Protein AF-A0A812R3P5-F1 (afdb_monomer)

pLDDT: mean 82.12, std 12.98, range [46.56, 94.38]

Structure (mmCIF, N/CA/C/O backbone):
data_AF-A0A812R3P5-F1
#
_entry.id   AF-A0A812R3P5-F1
#
loop_
_atom_site.group_PDB
_atom_site.id
_atom_site.type_symbol
_atom_site.label_atom_id
_atom_site.label_alt_id
_atom_site.label_comp_id
_atom_site.label_asym_id
_atom_site.label_entity_id
_atom_site.label_seq_id
_atom_site.pdbx_PDB_ins_code
_atom_site.Cartn_x
_atom_site.Cartn_y
_atom_site.Cartn_z
_atom_site.occupancy
_atom_site.B_iso_or_equiv
_atom_site.auth_seq_id
_atom_site.auth_comp_id
_atom_site.auth_asym_id
_atom_site.auth_atom_id
_atom_site.pdbx_PDB_model_num
ATOM 1 N N . MET A 1 1 ? -55.398 -17.822 48.747 1.00 49.09 1 MET A N 1
ATOM 2 C CA . MET A 1 1 ? -54.140 -18.391 48.204 1.00 49.09 1 MET A CA 1
ATOM 3 C C . MET A 1 1 ? -53.759 -17.864 46.811 1.00 49.09 1 MET A C 1
ATOM 5 O O . MET A 1 1 ? -52.704 -18.222 46.314 1.00 49.09 1 MET A O 1
ATOM 9 N N . THR A 1 2 ? -54.534 -16.976 46.181 1.00 53.78 2 THR A N 1
ATOM 10 C CA . THR A 1 2 ? -54.295 -16.505 44.799 1.00 53.78 2 THR A CA 1
ATOM 11 C C . THR A 1 2 ? -53.357 -15.296 44.675 1.00 53.78 2 THR A C 1
ATOM 13 O O . THR A 1 2 ? -52.821 -15.042 43.602 1.00 53.78 2 THR A O 1
ATOM 16 N N . THR A 1 3 ? -53.101 -14.564 45.762 1.00 54.19 3 THR A N 1
ATOM 17 C CA . THR A 1 3 ? -52.283 -13.338 45.757 1.00 54.19 3 THR A CA 1
ATOM 18 C C . THR A 1 3 ? -50.778 -13.579 45.608 1.00 54.19 3 THR A C 1
ATOM 20 O O . THR A 1 3 ? -50.098 -12.723 45.054 1.00 54.19 3 THR A O 1
ATOM 23 N N . GLY A 1 4 ? -50.254 -14.740 46.025 1.00 54.22 4 GLY A N 1
ATOM 24 C CA . GLY A 1 4 ? -48.823 -15.074 45.904 1.00 54.22 4 GLY A CA 1
ATOM 25 C C . GLY A 1 4 ? -48.373 -15.461 44.487 1.00 54.22 4 GLY A C 1
ATOM 26 O O . GLY A 1 4 ? -47.221 -15.248 44.118 1.00 54.22 4 GLY A O 1
ATOM 27 N N . LEU A 1 5 ? -49.288 -15.983 43.663 1.00 53.91 5 LEU A N 1
ATOM 28 C CA . LEU A 1 5 ? -48.991 -16.387 42.284 1.00 53.91 5 LEU A CA 1
ATOM 29 C C . LEU A 1 5 ? -48.847 -15.165 41.356 1.00 53.91 5 LEU A C 1
ATOM 31 O O . LEU A 1 5 ? -47.996 -15.142 40.470 1.00 53.91 5 LEU A O 1
ATOM 35 N N . ALA A 1 6 ? -49.642 -14.116 41.594 1.00 57.47 6 ALA A N 1
ATOM 36 C CA . ALA A 1 6 ? -49.619 -12.882 40.806 1.00 57.47 6 ALA A CA 1
ATOM 37 C C . ALA A 1 6 ? -48.375 -12.012 41.081 1.00 57.47 6 ALA A C 1
ATOM 39 O O . ALA A 1 6 ? -47.849 -11.377 40.165 1.00 57.47 6 ALA A O 1
ATOM 40 N N . THR A 1 7 ? -47.871 -11.994 42.319 1.00 60.75 7 THR A N 1
ATOM 41 C CA . THR A 1 7 ? -46.606 -11.326 42.674 1.00 60.75 7 THR A CA 1
ATOM 42 C C . THR A 1 7 ? -45.389 -12.096 42.168 1.00 60.75 7 THR A C 1
ATOM 44 O O . THR A 1 7 ? -44.470 -11.475 41.635 1.00 60.75 7 THR A O 1
ATOM 47 N N . SER A 1 8 ? -45.411 -13.432 42.235 1.00 62.03 8 SER A N 1
ATOM 48 C CA . SER A 1 8 ? -44.376 -14.294 41.643 1.00 62.03 8 SER A CA 1
ATOM 49 C C . SER A 1 8 ? -44.275 -14.122 40.117 1.00 62.03 8 SER A C 1
ATOM 51 O O . SER A 1 8 ? -43.178 -13.931 39.592 1.00 62.03 8 SER A O 1
ATOM 53 N N . GLY A 1 9 ? -45.409 -14.084 39.405 1.00 65.62 9 GLY A N 1
ATOM 54 C CA . GLY A 1 9 ? -45.434 -13.871 37.952 1.00 65.62 9 GLY A CA 1
ATOM 55 C C . GLY A 1 9 ? -44.930 -12.488 37.513 1.00 65.62 9 GLY A C 1
ATOM 56 O O . GLY A 1 9 ? -44.263 -12.375 36.486 1.00 65.62 9 GLY A O 1
ATOM 57 N N . ARG A 1 10 ? -45.184 -11.435 38.306 1.00 65.69 10 ARG A N 1
ATOM 58 C CA . ARG A 1 10 ? -44.641 -10.086 38.057 1.00 65.69 10 ARG A CA 1
ATOM 59 C C . ARG A 1 10 ? -43.128 -10.013 38.267 1.00 65.69 10 ARG A C 1
ATOM 61 O O . ARG A 1 10 ? -42.459 -9.386 37.452 1.00 65.69 10 ARG A O 1
ATOM 68 N N . GLY A 1 11 ? -42.592 -10.666 39.302 1.00 74.44 11 GLY A N 1
ATOM 69 C CA . GLY A 1 11 ? -41.142 -10.768 39.517 1.00 74.44 11 GLY A CA 1
ATOM 70 C C . GLY A 1 11 ? -40.442 -11.462 38.345 1.00 74.44 11 GLY A C 1
ATOM 71 O O . GLY A 1 11 ? -39.524 -10.901 37.756 1.00 74.44 11 GLY A O 1
ATOM 72 N N . ALA A 1 12 ? -40.984 -12.603 37.906 1.00 75.94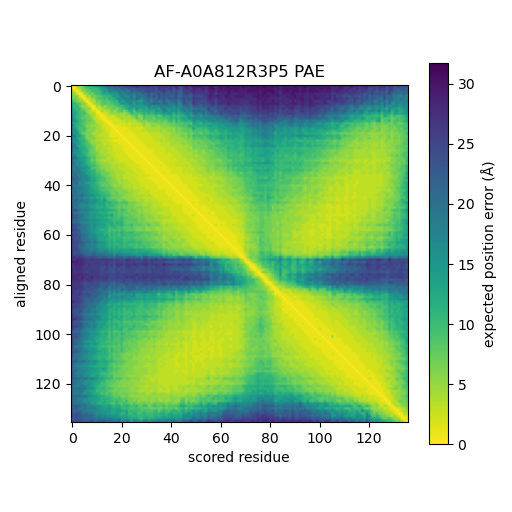 12 ALA A N 1
ATOM 73 C CA . ALA A 1 12 ? -40.460 -13.345 36.758 1.00 75.94 12 ALA A CA 1
ATOM 74 C C . ALA A 1 12 ? -40.486 -12.537 35.443 1.00 75.94 12 ALA A C 1
ATOM 76 O O . ALA A 1 12 ? -39.560 -12.629 34.638 1.00 75.94 12 ALA A O 1
ATOM 77 N N . GLN A 1 13 ? -41.518 -11.712 35.215 1.00 78.44 13 GLN A N 1
ATOM 78 C CA . GLN A 1 13 ? -41.577 -10.826 34.043 1.00 78.44 13 GLN A CA 1
ATOM 79 C C . GLN A 1 13 ? -40.548 -9.687 34.097 1.00 78.44 13 GLN A C 1
ATOM 81 O O . GLN A 1 13 ? -39.970 -9.340 33.063 1.00 78.44 13 GLN A O 1
ATOM 86 N N . VAL A 1 14 ? -40.312 -9.105 35.277 1.00 81.38 14 VAL A N 1
ATOM 87 C CA . VAL A 1 14 ? -39.303 -8.051 35.463 1.00 81.38 14 VAL A CA 1
ATOM 88 C C . VAL A 1 14 ? -37.904 -8.616 35.228 1.00 81.38 14 VAL A C 1
ATOM 90 O O . VAL A 1 14 ? -37.169 -8.049 34.414 1.00 81.38 14 VAL A O 1
ATOM 93 N N . ASP A 1 15 ? -37.586 -9.769 35.816 1.00 84.19 15 ASP A N 1
ATOM 94 C CA . ASP A 1 15 ? -36.296 -10.444 35.629 1.00 84.19 15 ASP A CA 1
ATOM 95 C C . ASP A 1 15 ? -36.062 -10.813 34.160 1.00 84.19 15 ASP A C 1
ATOM 97 O O . ASP A 1 15 ? -35.005 -10.524 33.599 1.00 84.19 15 ASP A O 1
ATOM 101 N N . GLN A 1 16 ? -37.083 -11.338 33.474 1.00 85.69 16 GLN A N 1
ATOM 102 C CA . GLN A 1 16 ? -36.981 -11.649 32.048 1.00 85.69 16 GLN A CA 1
ATOM 103 C C . GLN A 1 16 ? -36.753 -10.394 31.189 1.00 85.69 16 GLN A C 1
ATOM 105 O O . GLN A 1 16 ? -36.021 -10.437 30.198 1.00 85.69 16 GLN A O 1
ATOM 110 N N . SER A 1 17 ? -37.369 -9.262 31.541 1.00 85.69 17 SER A N 1
ATOM 111 C CA . SER A 1 17 ? -37.166 -7.998 30.823 1.00 85.69 17 SER A CA 1
ATOM 112 C C . SER A 1 17 ? -35.766 -7.416 31.041 1.00 85.69 17 SER A C 1
ATOM 114 O O . SER A 1 17 ? -35.198 -6.825 30.118 1.00 85.69 17 SER A O 1
ATOM 116 N N . PHE A 1 18 ? -35.201 -7.611 32.234 1.00 87.44 18 PHE A N 1
ATOM 117 C CA . PHE A 1 18 ? -33.851 -7.183 32.577 1.00 87.44 18 PHE A CA 1
ATOM 118 C C . PHE A 1 18 ? -32.810 -8.052 31.865 1.00 87.44 18 PHE A C 1
ATOM 120 O O . PHE A 1 18 ? -31.925 -7.510 31.202 1.00 87.44 18 PHE A O 1
ATOM 127 N N . GLN A 1 19 ? -32.998 -9.376 31.876 1.00 90.69 19 GLN A N 1
ATOM 128 C CA . GLN A 1 19 ? -32.148 -10.324 31.153 1.00 90.69 19 GLN A CA 1
ATOM 129 C C . GLN A 1 19 ? -32.104 -10.003 29.654 1.00 90.69 19 GLN A C 1
ATOM 131 O O . GLN A 1 19 ? -31.033 -9.835 29.085 1.00 90.69 19 GLN A O 1
ATOM 136 N N . ARG A 1 20 ? -33.263 -9.759 29.023 1.00 88.75 20 ARG A N 1
ATOM 137 C CA . ARG A 1 20 ? -33.322 -9.365 27.601 1.00 88.75 20 ARG A CA 1
ATOM 138 C C . ARG A 1 20 ? -32.561 -8.075 27.295 1.00 88.75 20 ARG A C 1
ATOM 140 O O . ARG A 1 20 ? -32.033 -7.926 26.193 1.00 88.75 20 ARG A O 1
ATOM 147 N N . LYS A 1 21 ? -32.553 -7.108 28.220 1.00 88.44 21 LYS A N 1
ATOM 148 C CA . LYS A 1 21 ? -31.774 -5.872 28.054 1.00 88.44 21 LYS A CA 1
ATOM 149 C C . LYS A 1 21 ? -30.283 -6.168 28.159 1.00 88.44 21 LYS A C 1
ATOM 151 O O . LYS A 1 21 ? -29.547 -5.704 27.295 1.00 88.44 21 LYS A O 1
ATOM 156 N N . HIS A 1 22 ? -29.873 -6.957 29.149 1.00 89.81 22 HIS A N 1
ATOM 157 C CA . HIS A 1 22 ? -28.487 -7.386 29.327 1.00 89.81 22 HIS A CA 1
ATOM 158 C C . HIS A 1 22 ? -27.962 -8.111 28.082 1.00 89.81 22 HIS A C 1
ATOM 160 O O . HIS A 1 22 ? -27.018 -7.639 27.452 1.00 89.81 22 HIS A O 1
ATOM 166 N N . ASP A 1 23 ? -28.663 -9.155 27.636 1.00 90.50 23 ASP A N 1
ATOM 167 C CA . ASP A 1 23 ? -28.291 -9.947 26.458 1.00 90.50 23 ASP A CA 1
ATOM 168 C C . ASP A 1 23 ? -28.195 -9.073 25.193 1.00 90.50 23 ASP A C 1
ATOM 170 O O . ASP A 1 23 ? -27.346 -9.276 24.323 1.00 90.50 23 ASP A O 1
ATOM 174 N N . ARG A 1 24 ? -29.052 -8.048 25.081 1.00 88.25 24 ARG A N 1
ATOM 175 C CA . ARG A 1 24 ? -29.005 -7.087 23.971 1.00 88.25 24 ARG A CA 1
ATOM 176 C C . ARG A 1 24 ? -27.756 -6.204 24.020 1.00 88.25 24 ARG A C 1
ATOM 178 O O . ARG A 1 24 ? -27.250 -5.851 22.952 1.00 88.25 24 ARG A O 1
ATOM 185 N N . TYR A 1 25 ? -27.296 -5.794 25.200 1.00 85.75 25 TYR A N 1
ATOM 186 C CA . TYR A 1 25 ? -26.050 -5.036 25.332 1.00 85.75 25 TYR A CA 1
ATOM 187 C C . TYR A 1 25 ? -24.844 -5.919 25.013 1.00 85.75 25 TYR A C 1
ATOM 189 O O . TYR A 1 25 ? -24.019 -5.511 24.194 1.00 85.75 25 TYR A O 1
ATOM 197 N N . ASP A 1 26 ? -24.811 -7.145 25.532 1.00 89.94 26 ASP A N 1
ATOM 198 C CA . ASP A 1 26 ? -23.741 -8.109 25.249 1.00 89.94 26 ASP A CA 1
ATOM 199 C C . ASP A 1 26 ? -23.624 -8.397 23.752 1.00 89.94 26 ASP A C 1
ATOM 201 O O . ASP A 1 26 ? -22.539 -8.308 23.175 1.00 89.94 26 ASP A O 1
ATOM 205 N N . TYR A 1 27 ? -24.754 -8.626 23.077 1.00 89.69 27 TYR A N 1
ATOM 206 C CA . TYR A 1 27 ? -24.759 -8.867 21.636 1.00 89.69 27 TYR A CA 1
ATOM 207 C C . TYR A 1 27 ? -24.219 -7.671 20.836 1.00 89.69 27 TYR A C 1
ATOM 209 O O . TYR A 1 27 ? -23.513 -7.842 19.839 1.00 89.69 27 TYR A O 1
ATOM 217 N N . LYS A 1 28 ? -24.524 -6.435 21.260 1.00 85.56 28 LYS A N 1
ATOM 218 C CA . LYS A 1 28 ? -23.995 -5.222 20.613 1.00 85.56 28 LYS A CA 1
ATOM 219 C C . LYS A 1 28 ? -22.481 -5.109 20.784 1.00 85.56 28 LYS A C 1
ATOM 221 O O . LYS A 1 28 ? -21.800 -4.821 19.800 1.00 85.56 28 LYS A O 1
ATOM 226 N N . VAL A 1 29 ? -21.973 -5.371 21.989 1.00 87.06 29 VAL A N 1
ATOM 227 C CA . VAL A 1 29 ? -20.534 -5.341 22.289 1.00 87.06 29 VAL A CA 1
ATOM 228 C C . VAL A 1 29 ? -19.800 -6.413 21.486 1.00 87.06 29 VAL A C 1
ATOM 230 O O . VAL A 1 29 ? -18.803 -6.121 20.824 1.00 87.06 29 VAL A O 1
ATOM 233 N N . GLN A 1 30 ? -20.323 -7.639 21.462 1.00 89.81 30 GLN A N 1
ATOM 234 C CA . GLN A 1 30 ? -19.704 -8.742 20.731 1.00 89.81 30 GLN A CA 1
ATOM 235 C C . GLN A 1 30 ? -19.680 -8.482 19.219 1.00 89.81 30 GLN A C 1
ATOM 237 O O . GLN A 1 30 ? -18.661 -8.703 18.564 1.00 89.81 30 GLN A O 1
ATOM 242 N N . ARG A 1 31 ? -20.764 -7.923 18.666 1.00 87.94 31 ARG A N 1
ATOM 243 C CA . ARG A 1 31 ? -20.824 -7.508 17.257 1.00 87.94 31 ARG A CA 1
ATOM 244 C C . ARG A 1 31 ? -19.788 -6.432 16.924 1.00 87.94 31 ARG A C 1
ATOM 246 O O . ARG A 1 31 ? -19.200 -6.467 15.846 1.00 87.94 31 ARG A O 1
ATOM 253 N N . GLN A 1 32 ? -19.577 -5.472 17.821 1.00 84.88 32 GLN A N 1
ATOM 254 C CA . GLN A 1 32 ? -18.572 -4.420 17.640 1.00 84.88 32 GLN A CA 1
ATOM 255 C C . GLN A 1 32 ? -17.150 -4.977 17.701 1.00 84.88 32 GLN A C 1
ATOM 257 O O . GLN A 1 32 ? -16.318 -4.570 16.891 1.00 84.88 32 GLN A O 1
ATOM 262 N N . SER A 1 33 ? -16.882 -5.921 18.610 1.00 87.38 33 SER A N 1
ATOM 263 C CA . SER A 1 33 ? -15.593 -6.619 18.674 1.00 87.38 33 SER A CA 1
ATOM 264 C C . SER A 1 33 ? -15.290 -7.317 17.351 1.00 87.38 33 SER A C 1
ATOM 266 O O . SER A 1 33 ? -14.272 -7.014 16.736 1.00 87.38 33 SER A O 1
ATOM 268 N N . LEU A 1 34 ? -16.223 -8.144 16.861 1.00 90.06 34 LEU A N 1
ATOM 269 C CA . LEU A 1 34 ? -16.057 -8.858 15.590 1.00 90.06 34 LEU A CA 1
ATOM 270 C C . LEU A 1 34 ? -15.764 -7.897 14.433 1.00 90.06 34 LEU A C 1
ATOM 272 O O . LEU A 1 34 ? -14.852 -8.112 13.646 1.00 90.06 34 LEU A O 1
ATOM 276 N N . HIS A 1 35 ? -16.501 -6.787 14.357 1.00 87.56 35 HIS A N 1
ATOM 277 C CA . HIS A 1 35 ? -16.328 -5.832 13.266 1.00 87.56 35 HIS A CA 1
ATOM 278 C C . HIS A 1 35 ? -14.957 -5.135 13.281 1.00 87.56 35 HIS A C 1
ATOM 280 O O . HIS A 1 35 ? -14.425 -4.773 12.230 1.00 87.56 35 HIS A O 1
ATOM 286 N N . ARG A 1 36 ? -14.372 -4.921 14.466 1.00 87.56 36 ARG A N 1
ATOM 287 C CA . ARG A 1 36 ? -13.021 -4.352 14.596 1.00 87.56 36 ARG A CA 1
ATOM 288 C C . ARG A 1 36 ? -11.951 -5.335 14.136 1.00 87.56 36 ARG A C 1
ATOM 290 O O . ARG A 1 36 ? -10.970 -4.890 13.534 1.00 87.56 36 ARG A O 1
ATOM 297 N N . ASP A 1 37 ? -12.158 -6.614 14.415 1.00 91.06 37 ASP A N 1
ATOM 298 C CA . ASP A 1 37 ? -11.256 -7.691 14.019 1.00 91.06 37 ASP A CA 1
ATOM 299 C C . ASP A 1 37 ? -11.322 -7.913 12.501 1.00 91.06 37 ASP A C 1
ATOM 301 O O . ASP A 1 37 ? -10.281 -7.918 11.848 1.00 91.06 37 ASP A O 1
ATOM 305 N N . ASP A 1 38 ? -12.517 -7.908 11.904 1.00 92.62 38 ASP A N 1
ATOM 306 C CA . ASP A 1 38 ? -12.686 -7.979 10.443 1.00 92.62 38 ASP A CA 1
ATOM 307 C C . ASP A 1 38 ? -11.974 -6.822 9.721 1.00 92.62 38 ASP A C 1
ATOM 309 O O . ASP A 1 38 ? 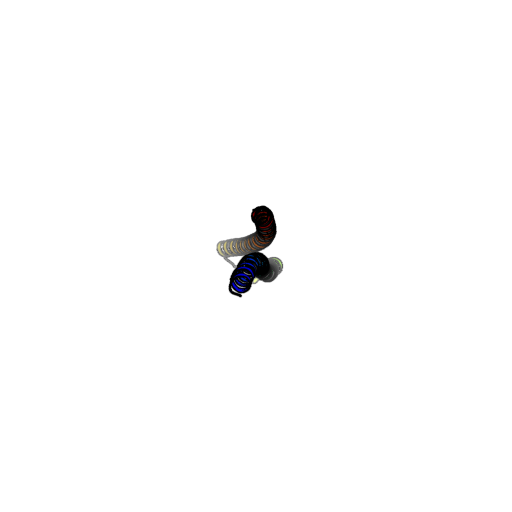-11.284 -7.010 8.717 1.00 92.62 38 ASP A O 1
ATOM 313 N N . LEU A 1 39 ? -12.105 -5.594 10.237 1.00 90.12 39 LEU A N 1
ATOM 314 C CA . LEU A 1 39 ? -11.406 -4.432 9.678 1.00 90.12 39 LEU A CA 1
ATOM 315 C C . LEU A 1 39 ? -9.888 -4.558 9.807 1.00 90.12 39 LEU A C 1
ATOM 317 O O . LEU A 1 39 ? -9.162 -4.101 8.925 1.00 90.12 39 LEU A O 1
ATOM 321 N N . ALA A 1 40 ? -9.404 -5.134 10.909 1.00 89.88 40 ALA A N 1
ATOM 322 C CA . ALA A 1 40 ? -7.986 -5.400 11.103 1.00 89.88 40 ALA A CA 1
ATOM 323 C C . ALA A 1 40 ? -7.455 -6.376 10.055 1.00 89.88 40 ALA A C 1
ATOM 325 O O . ALA A 1 40 ? -6.422 -6.105 9.443 1.00 89.88 40 ALA A O 1
ATOM 326 N N . ASP A 1 41 ? -8.190 -7.458 9.836 1.00 93.69 41 ASP A N 1
ATOM 327 C CA . ASP A 1 41 ? -7.796 -8.523 8.929 1.00 93.69 41 ASP A CA 1
ATOM 328 C C . ASP A 1 41 ? -7.806 -8.053 7.467 1.00 93.69 41 ASP A C 1
ATOM 330 O O . ASP A 1 41 ? -6.814 -8.194 6.753 1.00 93.69 41 ASP A O 1
ATOM 334 N N . LEU A 1 42 ? -8.858 -7.342 7.039 1.00 91.75 42 LEU A N 1
ATOM 335 C CA . LEU A 1 42 ? -8.937 -6.752 5.694 1.00 91.75 42 LEU A CA 1
ATOM 336 C C . LEU A 1 42 ? -7.770 -5.796 5.397 1.00 91.75 42 LEU A C 1
ATOM 338 O O . LEU A 1 42 ? -7.214 -5.786 4.291 1.00 91.75 42 LEU A O 1
ATOM 342 N N . MET A 1 43 ? -7.392 -4.985 6.386 1.00 90.88 43 MET A N 1
ATOM 343 C CA . MET A 1 43 ? -6.255 -4.071 6.286 1.00 90.88 43 MET A CA 1
ATOM 344 C C . MET A 1 43 ? -4.938 -4.833 6.167 1.00 90.88 43 MET A C 1
ATOM 346 O O . MET A 1 43 ? -4.138 -4.550 5.276 1.00 90.88 43 MET A O 1
ATOM 350 N N . GLN A 1 44 ? -4.725 -5.820 7.036 1.00 91.75 44 GLN A N 1
ATOM 351 C CA . GLN A 1 44 ? -3.507 -6.619 7.056 1.00 91.75 44 GLN A CA 1
ATOM 352 C C . GLN A 1 44 ? -3.342 -7.431 5.767 1.00 91.75 44 GLN A C 1
ATOM 354 O O . GLN A 1 44 ? -2.243 -7.483 5.213 1.00 91.75 44 GLN A O 1
ATOM 359 N N . LEU A 1 45 ? -4.434 -7.976 5.230 1.00 93.75 45 LEU A N 1
ATOM 360 C CA . LEU A 1 45 ? -4.444 -8.669 3.945 1.00 93.75 45 LEU A CA 1
ATOM 361 C C . LEU A 1 45 ? -4.064 -7.739 2.784 1.00 93.75 45 LEU A C 1
ATOM 363 O O . LEU A 1 45 ? -3.340 -8.142 1.870 1.00 93.75 45 LEU A O 1
ATOM 367 N N . THR A 1 46 ? -4.544 -6.494 2.814 1.00 92.06 46 THR A N 1
ATOM 368 C CA . THR A 1 46 ? -4.229 -5.494 1.784 1.00 92.06 46 THR A CA 1
ATOM 369 C C . THR A 1 46 ? -2.763 -5.077 1.858 1.00 92.06 46 THR A C 1
ATOM 371 O O . THR A 1 46 ? -2.082 -5.078 0.833 1.00 92.06 46 THR A O 1
ATOM 374 N N . ILE A 1 47 ? -2.260 -4.780 3.060 1.00 93.12 47 ILE A N 1
ATOM 375 C CA . ILE A 1 47 ? -0.857 -4.410 3.291 1.00 93.12 47 ILE A CA 1
ATOM 376 C C . ILE A 1 47 ? 0.067 -5.551 2.858 1.00 93.12 47 ILE A C 1
ATOM 378 O O . ILE A 1 47 ? 0.962 -5.328 2.049 1.00 93.12 47 ILE A O 1
ATOM 382 N N . GLY A 1 48 ? -0.214 -6.786 3.285 1.00 92.38 48 GLY A N 1
ATOM 383 C CA . GLY A 1 48 ? 0.601 -7.946 2.915 1.00 92.38 48 GLY A CA 1
ATOM 384 C C . GLY A 1 48 ? 0.667 -8.180 1.403 1.00 92.38 48 GLY A C 1
ATOM 385 O O . GLY A 1 48 ? 1.707 -8.569 0.874 1.00 92.38 48 GLY A O 1
ATOM 386 N N . ARG A 1 49 ? -0.416 -7.889 0.672 1.00 92.19 49 ARG A N 1
ATOM 387 C CA . ARG A 1 49 ? -0.419 -7.979 -0.795 1.00 92.19 49 ARG A CA 1
ATOM 388 C C . ARG A 1 49 ? 0.370 -6.848 -1.454 1.00 92.19 49 ARG A C 1
ATOM 390 O O . ARG A 1 49 ? 1.081 -7.099 -2.423 1.00 92.19 49 ARG A O 1
ATOM 397 N N . MET A 1 50 ? 0.261 -5.626 -0.938 1.00 93.19 50 MET A N 1
ATOM 398 C CA . MET A 1 50 ? 1.018 -4.480 -1.454 1.00 93.19 50 MET A CA 1
ATOM 399 C C . MET A 1 50 ? 2.521 -4.624 -1.205 1.00 93.19 50 MET A C 1
ATOM 401 O O . MET A 1 50 ? 3.313 -4.290 -2.086 1.00 93.19 50 MET A O 1
ATOM 405 N N . ASP A 1 51 ? 2.918 -5.208 -0.076 1.00 92.12 51 ASP A N 1
ATOM 406 C CA . ASP A 1 51 ? 4.322 -5.513 0.213 1.00 92.12 51 ASP A CA 1
ATOM 407 C C . ASP A 1 51 ? 4.899 -6.545 -0.765 1.00 92.12 51 ASP A C 1
ATOM 409 O O . ASP A 1 51 ? 6.027 -6.386 -1.234 1.00 92.12 51 ASP A 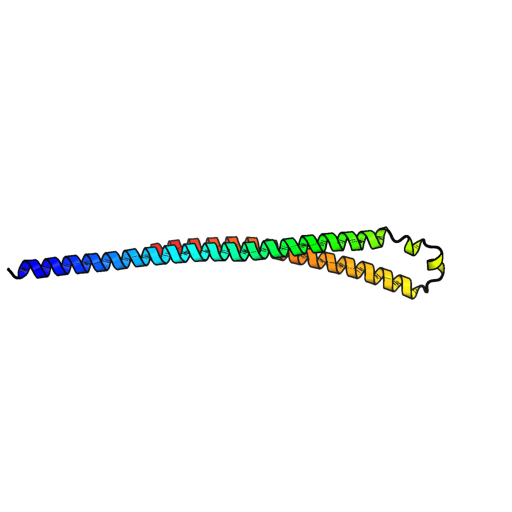O 1
ATOM 413 N N . MET A 1 52 ? 4.112 -7.550 -1.166 1.00 92.56 52 MET A N 1
ATOM 414 C CA . MET A 1 52 ? 4.518 -8.487 -2.220 1.00 92.56 52 MET A CA 1
ATOM 415 C C . MET A 1 52 ? 4.727 -7.789 -3.569 1.00 92.56 52 MET A C 1
ATOM 417 O O . MET A 1 52 ? 5.702 -8.084 -4.262 1.00 92.56 52 MET A O 1
ATOM 421 N N . TYR A 1 53 ? 3.864 -6.837 -3.940 1.00 92.56 53 TYR A N 1
ATOM 422 C CA . TYR A 1 53 ? 4.065 -6.050 -5.163 1.00 92.56 53 TYR A CA 1
ATOM 423 C C . TYR A 1 53 ? 5.311 -5.167 -5.087 1.00 92.56 53 TYR A C 1
ATOM 425 O O . TYR A 1 53 ? 6.038 -5.073 -6.074 1.00 92.56 53 TYR A O 1
ATOM 433 N N . ASN A 1 54 ? 5.601 -4.579 -3.925 1.00 92.81 54 ASN A N 1
ATOM 434 C CA . ASN A 1 54 ? 6.838 -3.829 -3.712 1.00 92.81 54 ASN A CA 1
ATOM 435 C C . ASN A 1 54 ? 8.076 -4.726 -3.825 1.00 92.81 54 ASN A C 1
ATOM 437 O O . ASN A 1 54 ? 9.049 -4.334 -4.463 1.00 92.81 54 ASN A O 1
ATOM 441 N N . LEU A 1 55 ? 8.043 -5.941 -3.271 1.00 94.06 55 LEU A N 1
ATOM 442 C CA . LEU A 1 55 ? 9.157 -6.887 -3.363 1.00 94.06 55 LEU A CA 1
ATOM 443 C C . LEU A 1 55 ? 9.414 -7.320 -4.812 1.00 94.06 55 LEU A C 1
ATOM 445 O O . LEU A 1 55 ? 10.544 -7.235 -5.295 1.00 94.06 55 LEU A O 1
ATOM 449 N N . VAL A 1 56 ? 8.368 -7.746 -5.525 1.00 94.19 56 VAL A N 1
ATOM 450 C CA . VAL A 1 56 ? 8.487 -8.166 -6.931 1.00 94.19 56 VAL A CA 1
ATOM 451 C C . VAL A 1 56 ? 8.896 -6.989 -7.817 1.00 94.19 56 VAL A C 1
ATOM 453 O O . VAL A 1 56 ? 9.763 -7.138 -8.676 1.00 94.19 56 VAL A O 1
ATOM 456 N N . GLY A 1 57 ? 8.322 -5.807 -7.583 1.00 92.19 57 GLY A N 1
ATOM 457 C CA . GLY A 1 57 ? 8.670 -4.588 -8.305 1.00 92.19 57 GLY A CA 1
ATOM 458 C C . GLY A 1 57 ? 10.121 -4.160 -8.077 1.00 92.19 57 GLY A C 1
ATOM 459 O O . GLY A 1 57 ? 10.791 -3.781 -9.035 1.00 92.19 57 GLY A O 1
ATOM 460 N N . ALA A 1 58 ? 10.640 -4.290 -6.851 1.00 92.38 58 ALA A N 1
ATOM 461 C CA . ALA A 1 58 ? 12.033 -3.983 -6.536 1.00 92.38 58 ALA A CA 1
ATOM 462 C C . ALA A 1 58 ? 12.997 -4.956 -7.230 1.00 92.38 58 ALA A C 1
ATOM 464 O O . ALA A 1 58 ? 13.976 -4.512 -7.824 1.00 92.38 58 ALA A O 1
ATOM 465 N N . LEU A 1 59 ? 12.690 -6.259 -7.237 1.00 94.12 59 LEU A N 1
ATOM 466 C CA . LEU A 1 59 ? 13.489 -7.262 -7.952 1.00 94.12 59 LEU A CA 1
ATOM 467 C C . LEU A 1 59 ? 13.516 -7.005 -9.464 1.00 94.12 59 LEU A C 1
ATOM 469 O O . LEU A 1 59 ? 14.589 -7.005 -10.068 1.00 94.12 59 LEU A O 1
ATOM 473 N N . LEU A 1 60 ? 12.355 -6.740 -10.076 1.00 92.19 60 LEU A N 1
ATOM 474 C CA . LEU A 1 60 ? 12.281 -6.401 -11.501 1.00 92.19 60 LEU A CA 1
ATOM 475 C C . LEU A 1 60 ? 13.056 -5.119 -11.820 1.00 92.19 60 LEU A C 1
ATOM 477 O O . LEU A 1 60 ? 13.732 -5.060 -12.845 1.00 92.19 60 LEU A O 1
ATOM 481 N N . LEU A 1 61 ? 12.987 -4.112 -10.945 1.00 92.00 61 LEU A N 1
ATOM 482 C CA . LEU A 1 61 ? 13.745 -2.873 -11.096 1.00 92.00 61 LEU A CA 1
ATOM 483 C C . LEU A 1 61 ? 15.253 -3.140 -11.047 1.00 92.00 61 LEU A C 1
ATOM 485 O O . LEU A 1 61 ? 15.986 -2.615 -11.881 1.00 92.00 61 LEU A O 1
ATOM 489 N N . THR A 1 62 ? 15.723 -3.980 -10.121 1.00 90.62 62 THR A N 1
ATOM 490 C CA . THR A 1 62 ? 17.138 -4.365 -10.046 1.00 90.62 62 THR A CA 1
ATOM 491 C C . THR A 1 62 ? 17.585 -5.110 -11.302 1.00 90.62 62 THR A C 1
ATOM 493 O O . THR A 1 62 ? 18.648 -4.794 -11.831 1.00 90.62 62 THR A O 1
ATOM 496 N N . PHE A 1 63 ? 16.781 -6.035 -11.835 1.00 88.06 63 PHE A N 1
ATOM 497 C CA . PHE A 1 63 ? 17.104 -6.707 -13.099 1.00 88.06 63 PHE A CA 1
ATOM 498 C C . PHE A 1 63 ? 17.113 -5.745 -14.291 1.00 88.06 63 PHE A C 1
ATOM 500 O O . PHE A 1 63 ? 18.030 -5.805 -15.109 1.00 88.06 63 PHE A O 1
ATOM 507 N N . ALA A 1 64 ? 16.148 -4.824 -14.373 1.00 87.75 64 ALA A N 1
ATOM 508 C CA . ALA A 1 64 ? 16.107 -3.806 -15.420 1.00 87.75 64 ALA A CA 1
ATOM 509 C C . ALA A 1 64 ? 17.320 -2.863 -15.347 1.00 87.75 64 ALA A C 1
ATOM 511 O O . ALA A 1 64 ? 17.923 -2.551 -16.373 1.00 87.75 64 ALA A O 1
ATOM 512 N N . LEU A 1 65 ? 17.725 -2.456 -14.140 1.00 87.12 65 LEU A N 1
ATOM 513 C CA . LEU A 1 65 ? 18.925 -1.647 -13.926 1.00 87.12 65 LEU A CA 1
ATOM 514 C C . LEU A 1 65 ? 20.195 -2.416 -14.282 1.00 87.12 65 LEU A C 1
ATOM 516 O O . LEU A 1 65 ? 21.033 -1.868 -14.989 1.00 87.12 65 LEU A O 1
ATOM 520 N N . GLN A 1 66 ? 20.315 -3.677 -13.861 1.00 86.94 66 GLN A N 1
ATOM 521 C CA . GLN A 1 66 ? 21.453 -4.529 -14.206 1.00 86.94 66 GLN A CA 1
ATOM 522 C C . GLN A 1 66 ? 21.576 -4.713 -15.720 1.00 86.94 66 GLN A C 1
ATOM 524 O O . GLN A 1 66 ? 22.685 -4.713 -16.245 1.00 86.94 66 GLN A O 1
ATOM 529 N N . TRP A 1 67 ? 20.455 -4.847 -16.430 1.00 81.69 67 TRP A N 1
ATOM 530 C CA . TRP A 1 67 ? 20.435 -4.949 -17.888 1.00 81.69 67 TRP A CA 1
ATOM 531 C C . TRP A 1 67 ? 20.930 -3.665 -18.570 1.00 81.69 67 TRP A C 1
ATOM 533 O O . TRP A 1 67 ? 21.648 -3.731 -19.565 1.00 81.69 67 TRP A O 1
ATOM 543 N N . ILE A 1 68 ? 20.585 -2.498 -18.016 1.00 80.12 68 ILE A N 1
ATOM 544 C CA . ILE A 1 68 ? 21.041 -1.192 -18.516 1.00 80.12 68 ILE A CA 1
ATOM 545 C C . ILE A 1 68 ? 22.521 -0.954 -18.188 1.00 80.12 68 ILE A C 1
ATOM 547 O O . ILE A 1 68 ? 23.247 -0.436 -19.025 1.00 80.12 68 ILE A O 1
ATOM 551 N N . THR A 1 69 ? 22.993 -1.312 -16.992 1.00 77.75 69 THR A N 1
ATOM 552 C CA . THR A 1 69 ? 24.388 -1.072 -16.576 1.00 77.75 69 THR A CA 1
ATOM 553 C C . THR A 1 69 ? 25.361 -2.103 -17.136 1.00 77.75 69 THR A C 1
ATOM 555 O O . THR A 1 69 ? 26.500 -1.761 -17.437 1.00 77.75 69 THR A O 1
ATOM 558 N N . SER A 1 70 ? 24.913 -3.347 -17.326 1.00 70.62 70 SER A N 1
ATOM 559 C CA . SER A 1 70 ? 25.690 -4.421 -17.964 1.00 70.62 70 SER A CA 1
ATOM 560 C C . SER A 1 70 ? 25.593 -4.372 -19.485 1.00 70.62 70 SER A C 1
ATOM 562 O O . SER A 1 70 ? 25.886 -5.371 -20.141 1.00 70.62 70 SER A O 1
ATOM 564 N N . SER A 1 71 ? 25.155 -3.248 -20.064 1.00 60.16 71 SER A N 1
ATOM 565 C CA . SER A 1 71 ? 25.056 -3.076 -21.508 1.00 60.16 71 SER A CA 1
ATOM 566 C C . SER A 1 71 ? 26.445 -2.909 -22.134 1.00 60.16 71 SER A C 1
ATOM 568 O O . SER A 1 71 ? 26.750 -1.910 -22.785 1.00 60.16 71 SER A O 1
ATOM 570 N N . ASP A 1 72 ? 27.251 -3.957 -22.027 1.00 54.97 72 ASP A N 1
ATOM 571 C CA . ASP A 1 72 ? 28.334 -4.264 -22.952 1.00 54.97 72 ASP A CA 1
ATOM 572 C C . ASP A 1 72 ? 27.787 -4.386 -24.390 1.00 54.97 72 ASP A C 1
ATOM 574 O O . ASP A 1 72 ? 28.531 -4.327 -25.349 1.00 54.97 72 ASP A O 1
ATOM 578 N N . ILE A 1 73 ? 26.459 -4.450 -24.564 1.00 56.62 73 ILE A N 1
ATOM 579 C CA . ILE A 1 73 ? 25.744 -4.292 -25.837 1.00 56.62 73 ILE A CA 1
ATOM 580 C C . ILE A 1 73 ? 26.126 -2.986 -26.553 1.00 56.62 73 ILE A C 1
ATOM 582 O O . ILE A 1 73 ? 26.280 -3.004 -27.762 1.00 56.62 73 ILE A O 1
ATOM 586 N N . ILE A 1 74 ? 26.317 -1.853 -25.867 1.00 56.91 74 ILE A N 1
ATOM 587 C CA . ILE A 1 74 ? 26.697 -0.598 -26.555 1.00 56.91 74 ILE A CA 1
ATOM 588 C C . ILE A 1 74 ? 28.200 -0.583 -26.893 1.00 56.91 74 ILE A C 1
ATOM 590 O O . ILE A 1 74 ? 28.611 0.046 -27.867 1.00 56.91 74 ILE A O 1
ATOM 594 N N . ALA A 1 75 ? 29.016 -1.290 -26.105 1.00 57.78 75 ALA A N 1
ATOM 595 C CA . ALA A 1 75 ? 30.461 -1.411 -26.298 1.00 57.78 75 ALA A CA 1
ATOM 596 C C . ALA A 1 75 ? 30.859 -2.587 -27.214 1.00 57.78 75 ALA A C 1
ATOM 598 O O . ALA A 1 75 ? 32.001 -2.648 -27.674 1.00 57.78 75 ALA A O 1
ATOM 599 N N . ALA A 1 76 ? 29.927 -3.499 -27.508 1.00 63.22 76 ALA A N 1
ATOM 600 C CA . ALA A 1 76 ? 30.163 -4.671 -28.328 1.00 63.22 76 ALA A CA 1
ATOM 601 C C . ALA A 1 76 ? 30.489 -4.246 -29.770 1.00 63.22 76 ALA A C 1
ATOM 603 O O . ALA A 1 76 ? 29.764 -3.436 -30.361 1.00 63.22 76 ALA A O 1
ATOM 604 N N . PRO A 1 77 ? 31.552 -4.807 -30.375 1.00 57.97 77 PRO A N 1
ATOM 605 C CA . PRO A 1 77 ? 32.005 -4.425 -31.713 1.00 57.97 77 PRO A CA 1
ATOM 606 C C . PRO A 1 77 ? 30.927 -4.590 -32.800 1.00 57.97 77 PRO A C 1
ATOM 608 O O . PRO A 1 77 ? 30.940 -3.844 -33.779 1.00 57.97 77 PRO A O 1
ATOM 611 N N . ASP A 1 78 ? 29.946 -5.472 -32.590 1.00 59.88 78 ASP A N 1
ATOM 612 C CA . ASP A 1 78 ? 28.833 -5.731 -33.515 1.00 59.88 78 ASP A CA 1
ATOM 613 C C . ASP A 1 78 ? 27.773 -4.610 -33.549 1.00 59.88 78 ASP A C 1
ATOM 615 O O . ASP A 1 78 ? 27.036 -4.467 -34.529 1.00 59.88 78 ASP A O 1
ATOM 619 N N . VAL A 1 79 ? 27.703 -3.766 -32.513 1.00 59.19 79 VAL A N 1
ATOM 620 C CA . VAL A 1 79 ? 26.682 -2.706 -32.379 1.00 59.19 79 VAL A CA 1
ATOM 621 C C . VAL A 1 79 ? 27.080 -1.405 -33.078 1.00 59.19 79 VAL A C 1
ATOM 623 O O . VAL A 1 79 ? 26.227 -0.574 -33.394 1.00 59.19 79 VAL A O 1
ATOM 626 N N . LYS A 1 80 ? 28.351 -1.270 -33.481 1.00 58.94 80 LYS A N 1
ATOM 627 C CA . LYS A 1 80 ? 28.825 -0.170 -34.341 1.00 58.94 80 LYS A CA 1
ATOM 628 C C . LYS A 1 80 ? 28.120 -0.130 -35.709 1.00 58.94 80 LYS A C 1
ATOM 630 O O . LYS A 1 80 ? 28.151 0.897 -36.385 1.00 58.94 80 LYS A O 1
ATOM 635 N N . HIS A 1 81 ? 27.482 -1.229 -36.118 1.00 64.44 81 HIS A N 1
ATOM 636 C CA . HIS A 1 81 ? 26.726 -1.337 -37.368 1.00 64.44 81 HIS A CA 1
ATOM 637 C C . HIS A 1 81 ? 25.217 -1.116 -37.213 1.00 64.44 81 HIS A C 1
ATOM 639 O O . HIS A 1 81 ? 24.488 -1.196 -38.203 1.00 64.44 81 HIS A O 1
ATOM 645 N N . TRP A 1 82 ? 24.720 -0.838 -36.005 1.00 69.69 82 TRP A N 1
ATOM 646 C CA . TRP A 1 82 ? 23.289 -0.629 -35.811 1.00 69.69 82 TRP A CA 1
ATOM 647 C C . TRP A 1 82 ? 22.853 0.744 -36.331 1.00 69.69 82 TRP A C 1
ATOM 649 O O . TRP A 1 82 ? 23.511 1.751 -36.060 1.00 69.69 82 TRP A O 1
ATOM 659 N N . PRO A 1 83 ? 21.721 0.824 -37.053 1.00 80.19 83 PRO A N 1
ATOM 660 C CA . PRO A 1 83 ? 21.145 2.101 -37.440 1.00 80.19 83 PRO A CA 1
ATOM 661 C C . PRO A 1 83 ? 20.848 2.972 -36.212 1.00 80.19 83 PRO A C 1
ATOM 663 O O . PRO A 1 83 ? 20.254 2.504 -35.240 1.00 80.19 83 PRO A O 1
ATOM 666 N N . THR A 1 84 ? 21.193 4.261 -36.270 1.00 79.75 84 THR A N 1
ATOM 667 C CA . THR A 1 84 ? 21.049 5.204 -35.143 1.00 79.75 84 THR A CA 1
ATOM 668 C C . THR A 1 84 ? 19.629 5.248 -34.567 1.00 79.75 84 THR A C 1
ATOM 670 O O . THR A 1 84 ? 19.460 5.380 -33.358 1.00 79.75 84 THR A O 1
ATOM 673 N N . TRP A 1 85 ? 18.605 5.084 -35.410 1.00 83.38 85 TRP A N 1
ATOM 674 C CA . TRP A 1 85 ? 17.199 5.072 -34.989 1.00 83.38 85 TRP A CA 1
ATOM 675 C C . TRP A 1 85 ? 16.842 3.882 -34.087 1.00 83.38 85 TRP A C 1
ATOM 677 O O . TRP A 1 85 ? 15.949 3.991 -33.252 1.00 83.38 85 TRP A O 1
ATOM 687 N N . TYR A 1 86 ? 17.528 2.747 -34.226 1.00 82.19 86 TYR A N 1
ATOM 688 C CA . TYR A 1 86 ? 17.269 1.565 -33.407 1.00 82.19 86 TYR A CA 1
ATOM 689 C C . TYR A 1 86 ? 17.821 1.753 -31.988 1.00 82.19 86 TYR A C 1
ATOM 691 O O . TYR A 1 86 ? 17.149 1.449 -31.004 1.00 82.19 86 TYR A O 1
ATOM 699 N N . SER A 1 87 ? 19.013 2.347 -31.882 1.00 77.12 87 SER A N 1
ATOM 700 C CA . SER A 1 87 ? 19.643 2.672 -30.597 1.00 77.12 87 SER A CA 1
ATOM 701 C C . SER A 1 87 ? 18.818 3.678 -29.784 1.00 77.12 87 SER A C 1
ATOM 703 O O . SER A 1 87 ? 18.600 3.485 -28.587 1.00 77.12 87 SER A O 1
ATOM 705 N N . THR A 1 88 ? 18.269 4.715 -30.425 1.00 81.81 88 THR A N 1
ATOM 706 C CA . THR A 1 88 ? 17.442 5.711 -29.723 1.00 81.81 88 THR A CA 1
ATOM 707 C C . THR A 1 88 ? 16.138 5.115 -29.191 1.00 81.81 88 THR A C 1
ATOM 709 O O . THR A 1 88 ? 15.783 5.371 -28.041 1.00 81.81 88 THR A O 1
ATOM 712 N N . VAL A 1 89 ? 15.450 4.278 -29.975 1.00 86.62 89 VAL A N 1
ATOM 713 C CA . VAL A 1 89 ? 14.226 3.582 -29.532 1.00 86.62 89 VAL A CA 1
ATOM 714 C C . VAL A 1 89 ? 14.523 2.618 -28.381 1.00 86.62 89 VAL A C 1
ATOM 716 O O . VAL A 1 89 ? 13.747 2.555 -27.425 1.00 86.62 89 VAL A O 1
ATOM 719 N N . PHE A 1 90 ? 15.659 1.918 -28.425 1.00 83.06 90 PHE A N 1
ATOM 720 C CA . PHE A 1 90 ? 16.093 1.031 -27.346 1.00 83.06 90 PHE A CA 1
ATOM 721 C C . PHE A 1 90 ? 16.301 1.789 -26.025 1.00 83.06 90 PHE A C 1
ATOM 723 O O . PHE A 1 90 ? 15.732 1.406 -25.003 1.00 83.06 90 PHE A O 1
ATOM 730 N N . VAL A 1 91 ? 17.027 2.913 -26.048 1.00 82.31 91 VAL A N 1
ATOM 731 C CA . VAL A 1 91 ? 17.273 3.736 -24.848 1.00 82.31 91 VAL A CA 1
ATOM 732 C C . VAL A 1 91 ? 15.974 4.324 -24.287 1.00 82.31 91 VAL A C 1
ATOM 734 O O . VAL A 1 91 ? 15.763 4.298 -23.072 1.00 82.31 91 VAL A O 1
ATOM 737 N N . ILE A 1 92 ? 15.073 4.808 -25.151 1.00 89.19 92 ILE A N 1
ATOM 738 C CA . ILE A 1 92 ? 13.765 5.341 -24.732 1.00 89.19 92 ILE A CA 1
ATOM 739 C C . ILE A 1 92 ? 12.918 4.247 -24.069 1.00 89.19 92 ILE A C 1
ATOM 741 O O . ILE A 1 92 ? 12.305 4.500 -23.031 1.00 89.19 92 ILE A O 1
ATOM 745 N N . ASN A 1 93 ? 12.907 3.031 -24.621 1.00 89.25 93 ASN A N 1
ATOM 746 C CA . ASN A 1 93 ? 12.171 1.908 -24.043 1.00 89.25 93 ASN A CA 1
ATOM 747 C C . ASN A 1 93 ? 12.744 1.494 -22.677 1.00 89.25 93 ASN A C 1
ATOM 749 O O . ASN A 1 93 ? 11.994 1.323 -21.718 1.00 89.25 93 ASN A O 1
ATOM 753 N N . CYS A 1 94 ? 14.072 1.415 -22.544 1.00 85.69 94 CYS A N 1
ATOM 754 C CA . CYS A 1 94 ? 14.722 1.137 -21.261 1.00 85.69 94 CYS A CA 1
ATOM 755 C C . CYS A 1 94 ? 14.376 2.194 -20.200 1.00 85.69 94 CYS A C 1
ATOM 757 O O . CYS A 1 94 ? 13.997 1.842 -19.081 1.00 85.69 94 CYS A O 1
ATOM 759 N N . PHE A 1 95 ? 14.436 3.481 -20.555 1.00 88.62 95 PHE A N 1
ATOM 760 C CA . PHE A 1 95 ? 14.063 4.567 -19.648 1.00 88.62 95 PHE A CA 1
ATOM 761 C C . PHE A 1 95 ? 12.576 4.513 -19.265 1.00 88.62 95 PHE A C 1
ATOM 763 O O . PHE A 1 95 ? 12.230 4.643 -18.090 1.00 88.62 95 PHE A O 1
ATOM 770 N N . SER A 1 96 ? 11.695 4.264 -20.239 1.00 91.44 96 SER A N 1
ATOM 771 C CA . SER A 1 96 ? 10.254 4.126 -20.009 1.00 91.44 96 SER A CA 1
ATOM 772 C C . SER A 1 96 ? 9.931 2.937 -19.099 1.00 91.44 96 SER A C 1
ATOM 774 O O . SER A 1 96 ? 9.138 3.084 -18.169 1.00 91.44 96 SER A O 1
ATOM 776 N N . SER A 1 97 ? 10.598 1.796 -19.292 1.00 90.62 97 SER A N 1
ATOM 777 C CA . SER A 1 97 ? 10.437 0.609 -18.448 1.00 90.62 97 SER A CA 1
ATOM 778 C C . SER A 1 97 ? 10.851 0.875 -16.998 1.00 90.62 97 SER A C 1
ATOM 780 O O . SER A 1 97 ? 10.129 0.491 -16.077 1.00 90.62 97 SER A O 1
ATOM 782 N N . VAL A 1 98 ? 11.983 1.551 -16.772 1.00 90.88 98 VAL A N 1
ATOM 783 C CA . VAL A 1 98 ? 12.425 1.933 -15.418 1.00 90.88 98 VAL A CA 1
ATOM 784 C C . VAL A 1 98 ? 11.433 2.906 -14.784 1.00 90.88 98 VAL A C 1
ATOM 786 O O . VAL A 1 98 ? 11.028 2.703 -13.641 1.00 90.88 98 VAL A O 1
ATOM 789 N N . GLY A 1 99 ? 10.990 3.921 -15.533 1.00 92.31 99 GLY A N 1
ATOM 790 C CA . GLY A 1 99 ? 9.983 4.874 -15.066 1.00 92.31 99 GLY A CA 1
ATOM 791 C C . GLY A 1 99 ? 8.677 4.188 -14.662 1.00 92.31 99 GLY A C 1
ATOM 792 O O . GLY A 1 99 ? 8.158 4.445 -13.576 1.00 92.31 99 GLY A O 1
ATOM 793 N N . TYR A 1 100 ? 8.177 3.267 -15.488 1.00 92.38 100 TYR A N 1
ATOM 794 C CA . TYR A 1 100 ? 6.962 2.501 -15.205 1.00 92.38 100 TYR A CA 1
ATOM 795 C C . TYR A 1 100 ? 7.082 1.671 -13.919 1.00 92.38 100 TYR A C 1
ATOM 797 O O . TYR A 1 100 ? 6.190 1.720 -13.068 1.00 92.38 100 TYR A O 1
ATOM 805 N N . LEU A 1 101 ? 8.196 0.954 -13.736 1.00 91.88 101 LEU A N 1
ATOM 806 C CA . LEU A 1 101 ? 8.439 0.162 -12.527 1.00 91.88 101 LEU A CA 1
ATOM 807 C C . LEU A 1 101 ? 8.517 1.041 -11.273 1.00 91.88 101 LEU A C 1
ATOM 809 O O . LEU A 1 101 ? 7.966 0.681 -10.233 1.00 91.88 101 LEU A O 1
ATOM 813 N N . LEU A 1 102 ? 9.138 2.216 -11.379 1.00 92.75 102 LEU A N 1
ATOM 814 C CA . LEU A 1 102 ? 9.277 3.157 -10.269 1.00 92.75 102 LEU A CA 1
ATOM 815 C C . LEU A 1 102 ? 7.916 3.736 -9.850 1.00 92.75 102 LEU A C 1
ATOM 817 O O . LEU A 1 102 ? 7.592 3.745 -8.661 1.00 92.75 102 LEU A O 1
ATOM 821 N N . PHE A 1 103 ? 7.075 4.129 -10.812 1.00 93.25 103 PHE A N 1
ATOM 822 C CA . PHE A 1 103 ? 5.701 4.555 -10.525 1.00 93.25 103 PHE A CA 1
ATOM 823 C C . PHE A 1 103 ? 4.845 3.422 -9.951 1.00 93.25 103 PHE A C 1
ATOM 825 O O . PHE A 1 103 ? 4.069 3.655 -9.024 1.00 93.25 103 PHE A O 1
ATOM 832 N N . SER A 1 104 ? 5.003 2.191 -10.442 1.00 92.62 104 SER A N 1
ATOM 833 C CA . SER A 1 104 ? 4.307 1.028 -9.885 1.00 92.62 104 SER A CA 1
ATOM 834 C C . SER A 1 104 ? 4.663 0.805 -8.410 1.00 92.62 104 SER A C 1
ATOM 836 O O . SER A 1 104 ? 3.767 0.588 -7.592 1.00 92.62 104 SER A O 1
ATOM 838 N N . LEU A 1 105 ? 5.949 0.899 -8.055 1.00 93.69 105 LEU A N 1
ATOM 839 C CA . LEU A 1 105 ? 6.418 0.776 -6.670 1.00 93.69 105 LEU A CA 1
ATOM 840 C C . LEU A 1 105 ? 5.862 1.905 -5.794 1.00 93.69 105 LEU A C 1
ATOM 842 O O . LEU A 1 105 ? 5.380 1.682 -4.685 1.00 93.69 105 LEU A O 1
ATOM 846 N N . TRP A 1 106 ? 5.881 3.127 -6.326 1.00 94.25 106 TRP A N 1
ATOM 847 C CA . TRP A 1 106 ? 5.346 4.299 -5.646 1.00 94.25 106 TRP A CA 1
ATOM 848 C C . TRP A 1 106 ? 3.863 4.129 -5.304 1.00 94.25 106 TRP A C 1
ATOM 850 O O . TRP A 1 106 ? 3.454 4.368 -4.166 1.00 94.25 106 TRP A O 1
ATOM 860 N N . PHE A 1 107 ? 3.047 3.684 -6.263 1.00 93.00 107 PHE A N 1
ATOM 861 C CA . PHE A 1 107 ? 1.621 3.468 -6.027 1.00 93.00 107 PHE A CA 1
ATOM 862 C C . PHE A 1 107 ? 1.355 2.349 -5.019 1.00 93.00 107 PHE A C 1
ATOM 864 O O . PHE A 1 107 ? 0.479 2.512 -4.166 1.00 93.00 107 PHE A O 1
ATOM 871 N N . ALA A 1 108 ? 2.117 1.255 -5.063 1.00 92.75 108 ALA A N 1
ATOM 872 C CA . ALA A 1 108 ? 2.003 0.174 -4.086 1.00 92.75 108 ALA A CA 1
ATOM 873 C C . ALA A 1 108 ? 2.365 0.652 -2.665 1.00 92.75 108 ALA A C 1
ATOM 875 O O . ALA A 1 108 ? 1.598 0.428 -1.724 1.00 92.75 108 ALA A O 1
ATOM 876 N N . MET A 1 109 ? 3.459 1.407 -2.508 1.00 93.12 109 MET A N 1
ATOM 877 C CA . MET A 1 109 ? 3.835 2.030 -1.232 1.00 93.12 109 MET A CA 1
ATOM 878 C C . MET A 1 109 ? 2.764 3.009 -0.727 1.00 93.12 109 MET A C 1
ATOM 880 O O . MET A 1 109 ? 2.361 2.955 0.438 1.00 93.12 109 MET A O 1
ATOM 884 N N . HIS A 1 110 ? 2.247 3.876 -1.599 1.00 94.38 110 HIS A N 1
ATOM 885 C CA . HIS A 1 110 ? 1.200 4.828 -1.235 1.00 94.38 110 HIS A CA 1
ATOM 886 C C . HIS A 1 110 ? -0.103 4.118 -0.825 1.00 94.38 110 HIS A C 1
ATOM 888 O O . HIS A 1 110 ? -0.775 4.535 0.123 1.00 94.38 110 HIS A O 1
ATOM 894 N N . CYS A 1 111 ? -0.456 3.015 -1.491 1.00 92.00 111 CYS A N 1
ATOM 895 C CA . CYS A 1 111 ? -1.604 2.188 -1.123 1.00 92.00 111 CYS A CA 1
ATOM 896 C C . CYS A 1 111 ? -1.440 1.576 0.279 1.00 92.00 111 CYS A C 1
ATOM 898 O O . CYS A 1 111 ? -2.358 1.670 1.094 1.00 92.00 111 CYS A O 1
ATOM 900 N N . ALA A 1 112 ? -0.263 1.034 0.607 1.00 92.69 112 ALA A N 1
ATOM 901 C CA . ALA A 1 112 ? 0.008 0.475 1.933 1.00 92.69 112 ALA A CA 1
ATOM 902 C C . ALA A 1 112 ? -0.139 1.528 3.052 1.00 92.69 112 ALA A C 1
ATOM 904 O O . ALA A 1 112 ? -0.854 1.305 4.034 1.00 92.69 112 ALA A O 1
ATOM 905 N N . VAL A 1 113 ? 0.452 2.715 2.871 1.00 93.19 113 VAL A N 1
ATOM 906 C CA . VAL A 1 113 ? 0.382 3.810 3.858 1.00 93.19 113 VAL A CA 1
ATOM 907 C C . VAL A 1 113 ? -1.046 4.340 4.016 1.00 93.19 113 VAL A C 1
ATOM 909 O O . VAL A 1 113 ? -1.528 4.547 5.136 1.00 93.19 113 VAL A O 1
ATOM 912 N N . THR A 1 114 ? -1.759 4.541 2.905 1.00 93.31 114 THR A N 1
ATOM 913 C CA . THR A 1 114 ? -3.155 5.002 2.951 1.00 93.31 114 THR A CA 1
ATOM 914 C C . THR A 1 114 ? -4.060 3.979 3.624 1.00 93.31 114 THR A C 1
ATOM 916 O O . THR A 1 114 ? -4.868 4.376 4.465 1.00 93.31 114 THR A O 1
ATOM 919 N N . CYS A 1 115 ? -3.872 2.684 3.350 1.00 91.12 115 CYS A N 1
ATOM 920 C CA . CYS A 1 115 ? -4.569 1.595 4.028 1.00 91.12 115 CYS A CA 1
ATOM 921 C C . CYS A 1 115 ? -4.368 1.704 5.547 1.00 91.12 115 CYS A C 1
ATOM 923 O O . CYS A 1 115 ? -5.329 1.914 6.284 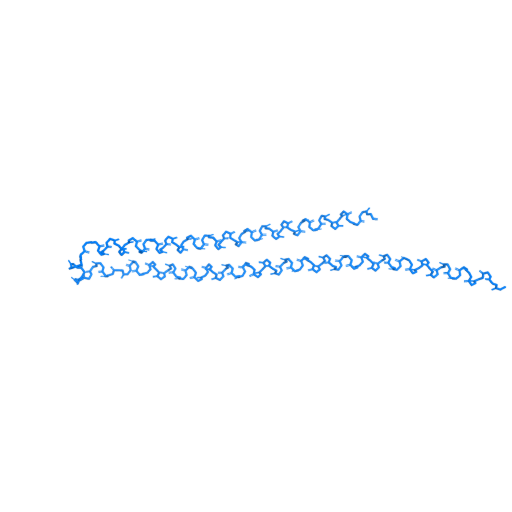1.00 91.12 115 CYS A O 1
ATOM 925 N N . GLN A 1 116 ? -3.121 1.732 6.017 1.00 91.31 116 GLN A N 1
ATOM 926 C CA . GLN A 1 116 ? -2.811 1.814 7.446 1.00 91.31 116 GLN A CA 1
ATOM 927 C C . GLN A 1 116 ? -3.414 3.060 8.131 1.00 91.31 116 GLN A C 1
ATOM 929 O O . GLN A 1 116 ? -3.977 2.972 9.231 1.00 91.31 116 GLN A O 1
ATOM 934 N N . SER A 1 117 ? -3.369 4.220 7.468 1.00 92.81 117 SER A N 1
ATOM 935 C CA . SER A 1 117 ? -3.997 5.443 7.987 1.00 92.81 117 SER A CA 1
ATOM 936 C C . SER A 1 117 ? -5.528 5.341 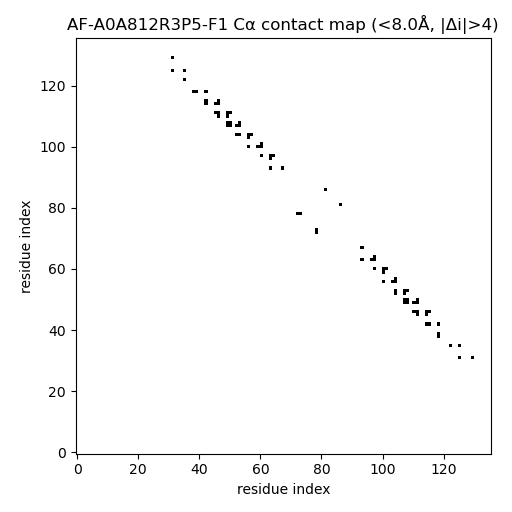8.040 1.00 92.81 117 SER A C 1
ATOM 938 O O . SER A 1 117 ? -6.151 5.774 9.011 1.00 92.81 117 SER A O 1
ATOM 940 N N . LEU A 1 118 ? -6.161 4.720 7.044 1.00 91.88 118 LEU A N 1
ATOM 941 C CA . LEU A 1 118 ? -7.607 4.533 7.009 1.00 91.88 118 LEU A CA 1
ATOM 942 C C . LEU A 1 118 ? -8.071 3.551 8.094 1.00 91.88 118 LEU A C 1
ATOM 944 O O . LEU A 1 118 ? -9.072 3.816 8.763 1.00 91.88 118 LEU A O 1
ATOM 948 N N . GLY A 1 119 ? -7.315 2.478 8.334 1.00 89.12 119 GLY A N 1
ATOM 949 C CA . GLY A 1 119 ? -7.615 1.485 9.368 1.00 89.12 119 GLY A CA 1
ATOM 950 C C . GLY A 1 119 ? -7.658 2.076 10.767 1.00 89.12 119 GLY A C 1
ATOM 951 O O . GLY A 1 119 ? -8.608 1.848 11.520 1.00 89.12 119 GLY A O 1
ATOM 952 N N . THR A 1 120 ? -6.666 2.899 11.112 1.00 89.69 120 THR A N 1
ATOM 953 C CA . THR A 1 120 ? -6.651 3.590 12.410 1.00 89.69 120 THR A CA 1
ATOM 954 C C . THR A 1 120 ? -7.823 4.563 12.547 1.00 89.69 120 THR A C 1
ATOM 956 O O . THR A 1 120 ? -8.505 4.556 13.575 1.00 89.69 120 THR A O 1
ATOM 959 N N . ARG A 1 121 ? -8.147 5.332 11.496 1.00 90.88 121 ARG A N 1
ATOM 960 C CA . ARG A 1 121 ? -9.302 6.251 11.495 1.00 90.88 121 ARG A CA 1
ATOM 961 C C . ARG A 1 121 ? -10.629 5.517 11.671 1.00 90.88 121 ARG A C 1
ATOM 963 O O . ARG A 1 121 ? -11.470 5.967 12.450 1.00 90.88 121 ARG A O 1
ATOM 970 N N . MET A 1 122 ? -10.824 4.388 10.991 1.00 87.81 122 MET A N 1
ATOM 971 C CA . MET A 1 122 ? -12.035 3.577 11.139 1.00 87.81 122 MET A CA 1
ATOM 972 C C . MET A 1 122 ? -12.169 3.041 12.566 1.00 87.81 122 MET A C 1
ATOM 974 O O . MET A 1 122 ? -13.210 3.249 13.189 1.00 87.81 122 MET A O 1
ATOM 978 N N . ARG A 1 123 ? -11.104 2.457 13.133 1.00 85.88 123 ARG A N 1
ATOM 979 C CA . ARG A 1 123 ? -11.109 1.949 14.518 1.00 85.88 123 ARG A CA 1
ATOM 980 C C . ARG A 1 123 ? -11.464 3.032 15.542 1.00 85.88 123 ARG A C 1
ATOM 982 O O . ARG A 1 123 ? -12.270 2.781 16.437 1.00 85.88 123 ARG A O 1
ATOM 989 N N . ILE A 1 124 ? -10.917 4.241 15.390 1.00 88.75 124 ILE A N 1
ATOM 990 C CA . ILE A 1 124 ? -11.221 5.383 16.270 1.00 88.75 124 ILE A CA 1
ATOM 991 C C . ILE A 1 124 ? -12.695 5.800 16.145 1.00 88.75 124 ILE A C 1
ATOM 993 O O . ILE A 1 124 ? -13.361 6.038 17.155 1.00 88.75 124 ILE A O 1
ATOM 997 N N . ASN A 1 125 ? -13.228 5.869 14.922 1.00 84.56 125 ASN A N 1
ATOM 998 C CA . ASN A 1 125 ? -14.626 6.235 14.692 1.00 84.56 125 ASN A CA 1
ATOM 999 C C . ASN A 1 125 ? -15.609 5.210 15.282 1.00 84.56 125 ASN A C 1
ATOM 1001 O O . ASN A 1 125 ? -16.645 5.612 15.817 1.00 84.56 125 ASN A O 1
ATOM 1005 N N . PHE A 1 126 ? -15.288 3.913 15.233 1.00 80.50 126 PHE A N 1
ATOM 1006 C CA . PHE A 1 126 ? -16.104 2.874 15.870 1.00 80.50 126 PHE A CA 1
ATOM 1007 C C . PHE A 1 126 ? -16.061 2.964 17.394 1.00 80.50 126 PHE A C 1
ATOM 1009 O O . PHE A 1 126 ? -17.118 3.063 18.010 1.00 80.50 126 PHE A O 1
ATOM 1016 N N . ALA A 1 127 ? -14.872 3.092 17.994 1.00 78.69 127 ALA A N 1
ATOM 1017 C CA . ALA A 1 127 ? -14.752 3.287 19.442 1.00 78.69 127 ALA A CA 1
ATOM 1018 C C . ALA A 1 127 ? -15.560 4.505 19.939 1.00 78.69 127 ALA A C 1
ATOM 1020 O O . ALA A 1 127 ? -16.162 4.471 21.013 1.00 78.69 127 ALA A O 1
ATOM 1021 N N . ARG A 1 128 ? -15.630 5.579 19.137 1.00 78.94 128 ARG A N 1
ATOM 1022 C CA . ARG A 1 128 ? -16.449 6.758 19.453 1.00 78.94 128 ARG A CA 1
ATOM 1023 C C . ARG A 1 128 ? -17.955 6.475 19.384 1.00 78.94 128 ARG A C 1
ATOM 1025 O O . ARG A 1 128 ? -18.685 6.929 20.264 1.00 78.94 128 ARG A O 1
ATOM 1032 N N . ARG A 1 129 ? -18.429 5.755 18.362 1.00 72.88 129 ARG A N 1
ATOM 1033 C CA . ARG A 1 129 ? -19.854 5.382 18.233 1.00 72.88 129 ARG A CA 1
ATOM 1034 C C . ARG A 1 129 ? -20.312 4.473 19.374 1.00 72.88 129 ARG A C 1
ATOM 1036 O O . ARG A 1 129 ? -21.447 4.600 19.843 1.00 72.88 129 ARG A O 1
ATOM 1043 N N . ASP A 1 130 ? -19.429 3.612 19.859 1.00 65.56 130 ASP A N 1
A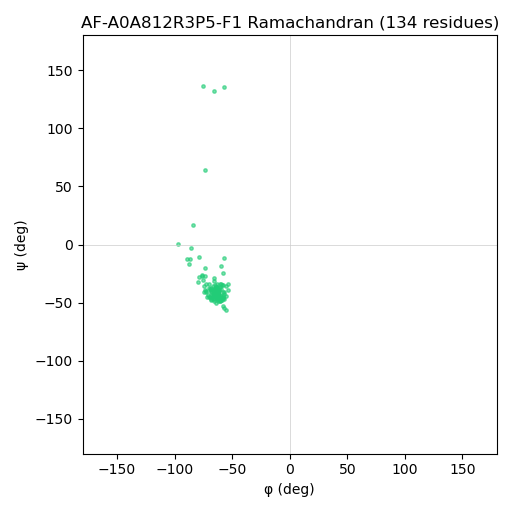TOM 1044 C CA . ASP A 1 130 ? -19.717 2.711 20.975 1.00 65.56 130 ASP A CA 1
ATOM 1045 C C . ASP A 1 130 ? -19.923 3.509 22.268 1.00 65.56 130 ASP A C 1
ATOM 1047 O O . ASP A 1 130 ? -20.946 3.359 22.940 1.00 65.56 130 ASP A O 1
ATOM 1051 N N . ALA A 1 131 ? -19.031 4.466 22.547 1.00 67.31 131 ALA A N 1
ATOM 1052 C CA . ALA A 1 131 ? -19.144 5.351 23.704 1.00 67.31 131 ALA A CA 1
ATOM 1053 C C . ALA A 1 131 ? -20.426 6.208 23.697 1.00 67.31 131 ALA A C 1
ATOM 1055 O O . ALA A 1 131 ? -20.980 6.484 24.761 1.00 67.31 131 ALA A O 1
ATOM 1056 N N . SER A 1 132 ? -20.923 6.625 22.524 1.00 67.31 132 SER A N 1
ATOM 1057 C CA . SER A 1 132 ? -22.207 7.340 22.430 1.00 67.31 132 SER A CA 1
ATOM 1058 C C . SER A 1 132 ? -23.423 6.425 22.588 1.00 67.31 132 SER A C 1
ATOM 1060 O O . SER A 1 132 ? -24.446 6.869 23.097 1.00 67.31 132 SER A O 1
ATOM 1062 N N . THR A 1 133 ? -23.326 5.158 22.175 1.00 61.78 133 THR A N 1
ATOM 1063 C CA . THR A 1 133 ? -24.445 4.201 22.247 1.00 61.78 133 THR A CA 1
ATOM 1064 C C . THR A 1 133 ? -24.670 3.684 23.671 1.00 61.78 133 THR A C 1
ATOM 1066 O O . THR A 1 133 ? -25.793 3.343 24.012 1.00 61.78 133 THR A O 1
ATOM 1069 N N . LEU A 1 134 ? -23.627 3.649 24.506 1.00 58.75 134 LEU A N 1
ATOM 1070 C CA . LEU A 1 134 ? -23.703 3.232 25.915 1.00 58.75 134 LEU A CA 1
ATOM 1071 C C . LEU A 1 134 ? -24.258 4.310 26.866 1.00 58.75 134 LEU A C 1
ATOM 1073 O O . LEU A 1 134 ? -24.524 4.014 28.026 1.00 58.75 134 LEU A O 1
ATOM 1077 N N . ARG A 1 135 ? -24.415 5.560 26.409 1.00 56.72 135 ARG A N 1
ATOM 1078 C CA . ARG A 1 135 ? -24.950 6.670 27.224 1.00 56.72 135 ARG A CA 1
ATOM 1079 C C . ARG A 1 135 ? -26.484 6.767 27.231 1.00 56.72 135 ARG A C 1
ATOM 1081 O O . ARG A 1 135 ? -27.006 7.632 27.929 1.00 56.72 135 ARG A O 1
ATOM 1088 N N . TYR A 1 136 ? -27.183 5.909 26.485 1.00 46.56 136 TYR A N 1
ATOM 1089 C CA . TYR A 1 136 ? -28.647 5.851 26.377 1.00 46.56 136 TYR A CA 1
ATOM 1090 C C . TYR A 1 136 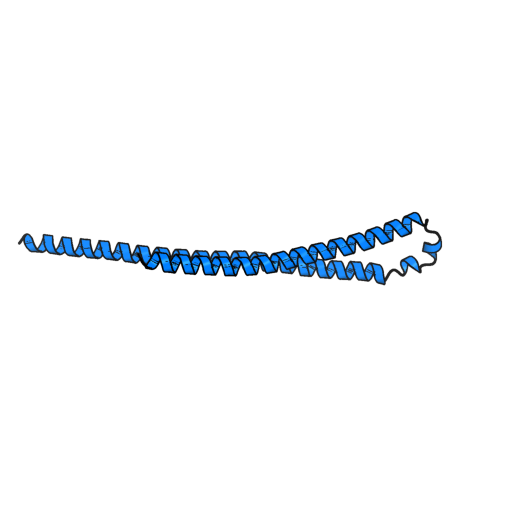? -29.153 4.422 26.607 1.00 46.56 136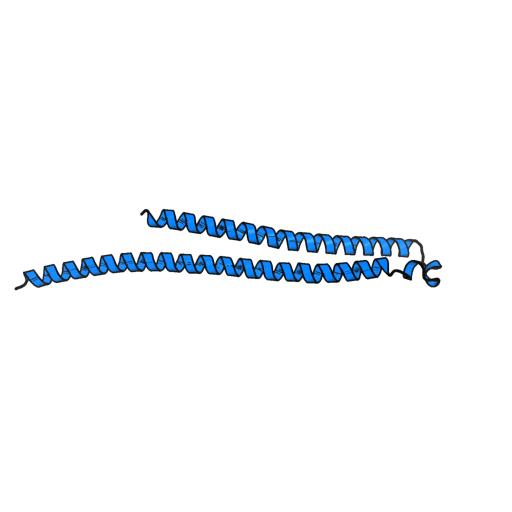 TYR A C 1
ATOM 1092 O O . TYR A 1 136 ? -30.291 4.284 27.103 1.00 46.56 136 TYR A O 1
#

Foldseek 3Di:
DPPVVVVVVVVVVVVVVVVVVVVVLVVVVVVLVVVLVVLVVVLVVLLVVLVVQLVVLVVVLVVLVCCVVVCVVCVDPVCVPDDPVVVVVVVVVSVVVNVVSVVSNVVSVVSSVVSVVVSVVVNVVSVVVSVVVVVD

Mean predicted aligned error: 10.14 Å

Organism: Symbiodinium pilosum (NCBI:txid2952)

Solvent-accessible surface area (backbone atoms only — not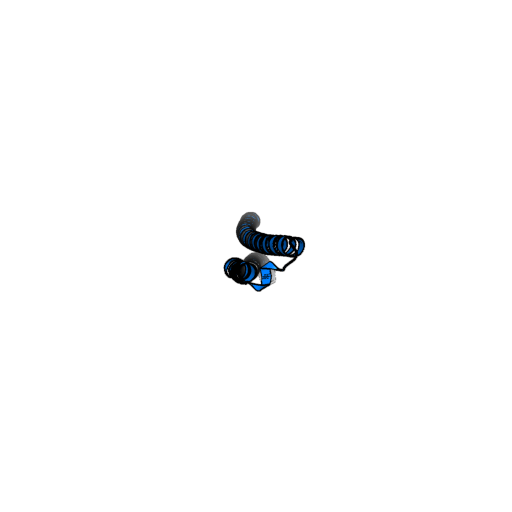 comparable to full-atom values): 7420 Å² total; per-residue (Å²): 131,70,72,63,58,59,54,51,53,50,51,55,50,52,53,52,55,50,50,54,50,50,54,52,50,53,52,51,52,51,53,51,53,53,53,54,50,53,52,50,50,58,45,51,56,50,36,57,51,29,51,51,49,35,53,53,36,49,53,52,46,51,52,54,48,48,55,63,74,65,40,54,63,76,73,34,82,77,46,78,75,55,60,70,71,58,56,53,54,51,54,51,49,54,52,49,51,53,52,51,42,50,52,52,34,49,51,29,54,51,49,36,54,51,45,57,55,49,50,55,53,51,55,52,53,50,57,52,54,50,62,60,61,74,76,113

Secondary structure (DSSP, 8-state):
--HHHHHHHHHHHHHHHHHHHHHHHHHHHHHHHHHHHHHHHHHHHHHHHHHHHHHHHHHHHHHHHHHHHT-HHHHSGGGGGS-HHHHHHHHHHHHHHHHHHHHHHHHHHHHHHHHHHHHHHHHHHHHHHHHHHTT-

Radius of gyration: 32.45 Å; Cα contacts (8 Å, |Δi|>4): 43; chains: 1; bounding box: 86×26×86 Å

Nearest PDB structures (foldseek):
  8tgd-assembly1_B  TM=5.442E-01  e=7.617E-01  Homo sapiens
  4mu6-assembly1_A  TM=5.925E-01  e=3.452E+00  Legionella pneumophila subsp. pneumophila str. Philadelphia 1
  8i4w-assembly1_B  TM=4.641E-01  e=2.879E+00  Saccharomyces cerevisiae S288C
  6ixe-assembly1_A  TM=4.051E-01  e=3.895E+00  Homo sapiens
  5nnv-assembly4_D  TM=3.332E-01  e=8.546E+00  Bacillus subtilis subsp. subtilis str. 168

Sequence (136 aa):
MTTGLATSGRGAQVDQSFQRKHDRYDYKVQRQSLHRDDLADLMQLTIGRMDMYNLVGALLLTFALQWITSSDIIAAPDVKHWPTWYSTVFVINCFSSVGYLLFSLWFAMHCAVTCQSLGTRMRINFARRDASTLRY